Protein AF-A0A2V9NWZ0-F1 (afdb_monomer_lite)

Secondary structure (DSSP, 8-state):
----PPEEEEESSHHHHHHHHTTSEEEEEEETTEEEEEEE-SSEEEEE--SSHHHHHHHHHHHHHHH--SEEEE----EE-STT--TT-----SEEEETTT--EEE-S-SS-EEEE-SS---HHHHHHHHHHH--SEEESSHHHH--

Foldseek 3Di:
DPQLAAEEEEEQDCVQCVVPQVPFDWDWDDDPNDIWTWGDDSHYIYTNQHDAAVSRLVRLVVRCVPRVHPYYHYTDDKDFLDPPDDPPDDAFEQWEAEPVPRDIFGGPTDHYYEYADQDDDDPVSSPVCCVVPVHGIYHHYPVSNRD

Structure (mmCIF, N/CA/C/O backbone):
data_AF-A0A2V9NWZ0-F1
#
_entry.id   AF-A0A2V9NWZ0-F1
#
loop_
_atom_site.group_PDB
_atom_site.id
_atom_site.type_symbol
_atom_site.label_atom_id
_atom_site.label_alt_id
_atom_site.label_comp_id
_atom_site.label_asym_id
_atom_site.label_entity_id
_atom_site.label_seq_id
_atom_site.pdbx_PDB_ins_code
_atom_site.Cartn_x
_atom_site.Cartn_y
_atom_site.Cartn_z
_atom_site.occupancy
_atom_site.B_iso_or_equiv
_atom_site.auth_seq_id
_atom_site.auth_comp_id
_atom_site.auth_asym_id
_atom_site.auth_atom_id
_atom_site.pdbx_PDB_model_num
ATOM 1 N N . MET A 1 1 ? -1.461 -8.591 -31.390 1.00 39.72 1 MET A N 1
ATOM 2 C CA . MET A 1 1 ? -1.646 -9.064 -30.001 1.00 39.72 1 MET A CA 1
ATOM 3 C C . MET A 1 1 ? -1.640 -7.822 -29.126 1.00 39.72 1 MET A C 1
ATOM 5 O O . MET A 1 1 ? -0.703 -7.051 -29.301 1.00 39.72 1 MET A O 1
ATOM 9 N N . PRO A 1 2 ? -2.651 -7.545 -28.284 1.00 46.97 2 PRO A N 1
ATOM 10 C CA . PRO A 1 2 ? -2.505 -6.466 -27.314 1.00 46.97 2 PRO A CA 1
ATOM 11 C C . PRO A 1 2 ? -1.326 -6.826 -26.405 1.00 46.97 2 PRO A C 1
ATOM 13 O O . PRO A 1 2 ? -1.218 -7.980 -25.988 1.00 46.97 2 PRO A O 1
ATOM 16 N N . GLU A 1 3 ? -0.416 -5.882 -26.159 1.00 56.44 3 GLU A N 1
ATOM 17 C CA . GLU A 1 3 ? 0.630 -6.068 -25.153 1.00 56.44 3 GLU A CA 1
ATOM 18 C C . GLU A 1 3 ? -0.047 -6.485 -23.843 1.00 56.44 3 GLU A C 1
ATOM 20 O O . GLU A 1 3 ? -0.960 -5.805 -23.374 1.00 56.44 3 GLU A O 1
ATOM 25 N N . SER A 1 4 ? 0.339 -7.639 -23.292 1.00 60.22 4 SER A N 1
ATOM 26 C CA . SER A 1 4 ? -0.145 -8.088 -21.987 1.00 60.22 4 SER A CA 1
ATOM 27 C C . SER A 1 4 ? 0.309 -7.061 -20.960 1.00 60.22 4 SER A C 1
ATOM 29 O O . SER A 1 4 ? 1.475 -7.066 -20.561 1.00 60.22 4 SER A O 1
ATOM 31 N N . ARG A 1 5 ? -0.577 -6.143 -20.569 1.00 77.38 5 ARG A N 1
ATOM 32 C CA . ARG A 1 5 ? -0.195 -5.092 -19.634 1.00 77.38 5 ARG A CA 1
ATOM 33 C C . ARG A 1 5 ? 0.016 -5.716 -18.249 1.00 77.38 5 ARG A C 1
ATOM 35 O O . ARG A 1 5 ? -0.719 -6.614 -17.834 1.00 77.38 5 ARG A O 1
ATOM 42 N N . LYS A 1 6 ? 1.081 -5.298 -17.564 1.00 90.69 6 LYS A N 1
ATOM 43 C CA . LYS A 1 6 ? 1.455 -5.858 -16.259 1.00 90.69 6 LYS A CA 1
ATOM 44 C C . LYS A 1 6 ? 0.592 -5.268 -15.140 1.00 90.69 6 LYS A C 1
ATOM 46 O O . LYS A 1 6 ? 0.184 -4.111 -15.202 1.00 90.69 6 LYS A O 1
ATOM 51 N N . ILE A 1 7 ? 0.379 -6.049 -14.086 1.00 95.69 7 ILE A N 1
ATOM 52 C CA . ILE A 1 7 ? -0.103 -5.578 -12.785 1.00 95.69 7 ILE A CA 1
ATOM 53 C C . ILE A 1 7 ? 1.123 -5.247 -11.928 1.00 95.69 7 ILE A C 1
ATOM 55 O O . ILE A 1 7 ? 2.047 -6.058 -11.819 1.00 95.69 7 ILE A O 1
ATOM 59 N N . GLY A 1 8 ? 1.138 -4.061 -11.328 1.00 96.88 8 GLY A N 1
ATOM 60 C CA . GLY A 1 8 ? 2.134 -3.675 -10.336 1.00 96.88 8 GLY A CA 1
ATOM 61 C C . GLY A 1 8 ? 1.689 -4.110 -8.944 1.00 96.88 8 GLY A C 1
ATOM 62 O O . GLY A 1 8 ? 0.541 -3.897 -8.573 1.00 96.88 8 GLY A O 1
ATOM 63 N N . MET A 1 9 ? 2.580 -4.697 -8.157 1.00 96.81 9 MET A N 1
ATOM 64 C CA . MET A 1 9 ? 2.350 -5.005 -6.747 1.00 96.81 9 MET A CA 1
ATOM 65 C C . MET A 1 9 ? 3.367 -4.277 -5.875 1.00 96.81 9 MET A C 1
ATOM 67 O O . MET A 1 9 ? 4.568 -4.352 -6.129 1.00 96.81 9 MET A O 1
ATOM 71 N N . VAL A 1 10 ? 2.898 -3.598 -4.834 1.00 96.94 10 VAL A N 1
ATOM 72 C CA . VAL A 1 10 ? 3.743 -2.883 -3.873 1.00 96.94 10 VAL A CA 1
ATOM 73 C C . VAL A 1 10 ? 3.473 -3.452 -2.487 1.00 96.94 10 VAL A C 1
ATOM 75 O O . VAL A 1 10 ? 2.325 -3.500 -2.051 1.00 96.94 10 VAL A O 1
ATOM 78 N N . ALA A 1 11 ? 4.531 -3.885 -1.810 1.00 95.69 11 ALA A N 1
ATOM 79 C CA . ALA A 1 11 ? 4.490 -4.351 -0.427 1.00 95.69 11 ALA A CA 1
ATOM 80 C C . ALA A 1 11 ? 5.581 -3.662 0.396 1.00 95.69 11 ALA A C 1
ATOM 82 O O . ALA A 1 11 ? 6.599 -3.223 -0.155 1.00 95.69 11 ALA A O 1
ATOM 83 N N . ALA A 1 12 ? 5.401 -3.584 1.712 1.00 91.75 12 ALA A N 1
ATOM 84 C CA . ALA A 1 12 ? 6.423 -3.034 2.596 1.00 91.75 12 ALA A CA 1
ATOM 85 C C . ALA A 1 12 ? 7.552 -4.053 2.808 1.00 91.75 12 ALA A C 1
ATOM 87 O O . ALA A 1 12 ? 8.736 -3.709 2.752 1.00 91.75 12 ALA A O 1
ATOM 88 N N . LEU A 1 13 ? 7.197 -5.324 3.007 1.00 90.19 13 LEU A N 1
ATOM 89 C CA . LEU A 1 13 ? 8.113 -6.403 3.354 1.00 90.19 13 LEU A CA 1
ATOM 90 C C . LEU A 1 13 ? 7.950 -7.609 2.426 1.00 90.19 13 LEU A C 1
ATOM 92 O O . LEU A 1 13 ? 6.844 -8.054 2.137 1.00 90.19 13 LEU A O 1
ATOM 96 N N . GLU A 1 14 ? 9.067 -8.253 2.079 1.00 88.31 14 GLU A N 1
ATOM 97 C CA . GLU A 1 14 ? 9.057 -9.470 1.252 1.00 88.31 14 GLU A CA 1
ATOM 98 C C . GLU A 1 14 ? 8.164 -10.567 1.843 1.00 88.31 14 GLU A C 1
ATOM 100 O O . GLU A 1 14 ? 7.441 -11.241 1.115 1.00 88.31 14 GLU A O 1
ATOM 105 N N . ARG A 1 15 ? 8.148 -10.715 3.176 1.00 88.44 15 ARG A N 1
ATOM 106 C CA . ARG A 1 15 ? 7.336 -11.735 3.859 1.00 88.44 15 ARG A CA 1
ATOM 107 C C . ARG A 1 15 ? 5.832 -11.601 3.605 1.00 88.44 15 ARG A C 1
ATOM 109 O O . ARG A 1 15 ? 5.137 -12.599 3.736 1.00 88.44 15 ARG A O 1
ATOM 116 N N . GLU A 1 16 ? 5.350 -10.403 3.279 1.00 88.31 16 GLU A N 1
ATOM 117 C CA . GLU A 1 16 ? 3.925 -10.135 3.040 1.00 88.31 16 GLU A CA 1
ATOM 118 C C . GLU A 1 16 ? 3.456 -10.760 1.728 1.00 88.31 16 GLU A C 1
ATOM 120 O O . GLU A 1 16 ? 2.322 -11.214 1.622 1.00 88.31 16 GLU A O 1
ATOM 125 N N . ILE A 1 17 ? 4.352 -10.838 0.742 1.00 89.94 17 ILE A N 1
ATOM 126 C CA . ILE A 1 17 ? 4.040 -11.327 -0.604 1.00 89.94 17 ILE A CA 1
ATOM 127 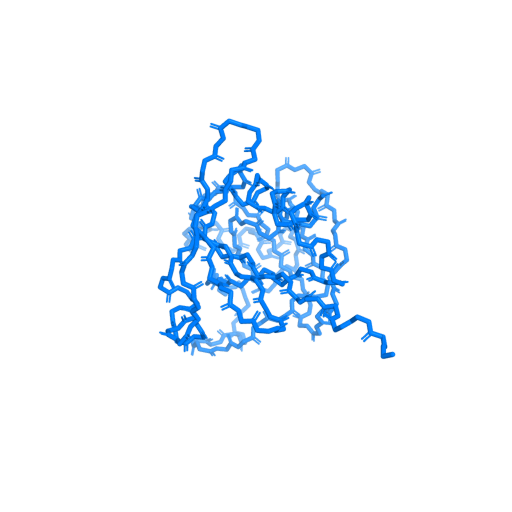C C . ILE A 1 17 ? 4.843 -12.567 -0.998 1.00 89.94 17 ILE A C 1
ATOM 129 O O . ILE A 1 17 ? 4.647 -13.094 -2.091 1.00 89.94 17 ILE A O 1
ATOM 133 N N . ARG A 1 18 ? 5.719 -13.071 -0.119 1.00 91.06 18 ARG A N 1
ATOM 134 C CA . ARG A 1 18 ? 6.630 -14.195 -0.385 1.00 91.06 18 ARG A CA 1
ATOM 135 C C . ARG A 1 18 ? 5.953 -15.406 -1.039 1.00 91.06 18 ARG A C 1
ATOM 137 O O . ARG A 1 18 ? 6.523 -15.907 -2.006 1.00 91.06 18 ARG A O 1
ATOM 144 N N . PRO A 1 19 ? 4.767 -15.874 -0.596 1.00 89.56 19 PRO A N 1
ATOM 145 C CA . PRO A 1 19 ? 4.100 -17.003 -1.247 1.00 89.56 19 PRO A CA 1
ATOM 146 C C . PRO A 1 19 ? 3.748 -16.746 -2.721 1.00 89.56 19 PRO A C 1
ATOM 148 O O . PRO A 1 19 ? 3.728 -17.684 -3.510 1.00 89.56 19 PRO A O 1
ATOM 151 N N . LEU A 1 20 ? 3.503 -15.488 -3.099 1.00 87.31 20 LEU A N 1
ATOM 152 C CA . LEU A 1 20 ? 3.149 -15.088 -4.464 1.00 87.31 20 LEU A CA 1
ATOM 153 C C . LEU A 1 20 ? 4.384 -14.935 -5.357 1.00 87.31 20 LEU A C 1
ATOM 155 O O . LEU A 1 20 ? 4.349 -15.305 -6.525 1.00 87.31 20 LEU A O 1
ATOM 159 N N . ILE A 1 21 ? 5.477 -14.405 -4.806 1.00 92.31 21 ILE A N 1
ATOM 160 C CA . ILE A 1 21 ? 6.691 -14.079 -5.571 1.00 92.31 21 ILE A CA 1
ATOM 161 C C . ILE A 1 21 ? 7.743 -15.195 -5.577 1.00 92.31 21 ILE A C 1
ATOM 163 O O . ILE A 1 21 ? 8.777 -15.045 -6.218 1.00 92.31 21 ILE A O 1
ATOM 167 N N . ALA A 1 22 ? 7.510 -16.316 -4.884 1.00 91.31 22 ALA A N 1
ATOM 168 C CA . ALA A 1 22 ? 8.506 -17.381 -4.715 1.00 91.31 22 ALA A CA 1
ATOM 169 C C . ALA A 1 22 ? 9.033 -17.967 -6.040 1.00 91.31 22 ALA A C 1
ATOM 171 O O . ALA A 1 22 ? 10.179 -18.405 -6.103 1.00 91.31 22 ALA A O 1
ATOM 172 N N . SER A 1 23 ? 8.207 -17.977 -7.090 1.00 92.75 23 SER A N 1
ATOM 173 C CA . SER A 1 23 ? 8.568 -18.461 -8.430 1.00 92.75 23 SER A CA 1
ATOM 174 C C . SER A 1 23 ? 8.984 -17.346 -9.395 1.00 92.75 23 SER A C 1
ATOM 176 O O . SER A 1 23 ? 9.329 -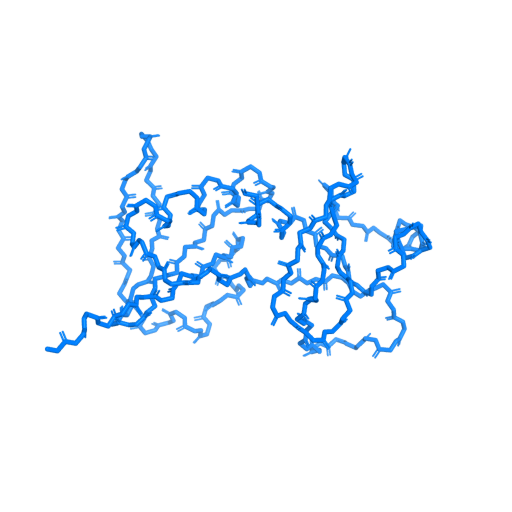17.621 -10.544 1.00 92.75 23 SER A O 1
ATOM 178 N N . TYR A 1 24 ? 8.930 -16.084 -8.963 1.00 95.38 24 TYR A N 1
ATOM 179 C CA . TYR A 1 24 ? 9.156 -14.936 -9.833 1.00 95.38 24 TYR A CA 1
ATOM 180 C C . TYR A 1 24 ? 10.647 -14.676 -10.017 1.00 95.38 24 TYR A C 1
ATOM 182 O O . TYR A 1 24 ? 11.478 -14.929 -9.141 1.00 95.38 24 TYR A O 1
ATOM 190 N N . LYS A 1 25 ? 11.000 -14.109 -11.170 1.00 95.69 25 LYS A N 1
ATOM 191 C CA . LYS A 1 25 ? 12.375 -13.730 -11.468 1.00 95.69 25 LYS A CA 1
ATOM 192 C C . LYS A 1 25 ? 12.758 -12.510 -10.637 1.00 95.69 25 LYS A C 1
ATOM 194 O O . LYS A 1 25 ? 12.212 -11.426 -10.834 1.00 95.69 25 LYS A O 1
ATOM 199 N N . HIS A 1 26 ? 13.738 -12.670 -9.757 1.00 95.81 26 HIS A N 1
ATOM 200 C CA . HIS A 1 26 ? 14.316 -11.555 -9.017 1.00 95.81 26 HIS A CA 1
ATOM 201 C C . HIS A 1 26 ? 15.229 -10.724 -9.931 1.00 95.81 26 HIS A C 1
ATOM 203 O O . HIS A 1 26 ? 16.147 -11.248 -10.569 1.00 95.81 26 HIS A O 1
ATOM 209 N N . VAL A 1 27 ? 14.974 -9.421 -10.007 1.00 95.75 27 VAL A N 1
ATOM 210 C CA . VAL A 1 27 ? 15.715 -8.468 -10.836 1.00 95.75 27 VAL A CA 1
ATOM 211 C C . VAL A 1 27 ? 15.933 -7.160 -10.091 1.00 95.75 27 VAL A C 1
ATOM 213 O O . VAL A 1 27 ? 15.094 -6.713 -9.316 1.00 95.75 27 VAL A O 1
ATOM 216 N N . LYS A 1 28 ? 17.068 -6.516 -10.357 1.00 95.25 28 LYS A N 1
ATOM 217 C CA . LYS A 1 28 ? 17.349 -5.169 -9.861 1.00 95.25 28 LYS A CA 1
ATOM 218 C C . LYS A 1 28 ? 17.040 -4.148 -10.947 1.00 95.25 28 LYS A C 1
ATOM 220 O O . LYS A 1 28 ? 17.388 -4.354 -12.116 1.00 95.25 28 LYS A O 1
ATOM 225 N N . ARG A 1 29 ? 16.389 -3.054 -10.564 1.00 95.38 29 ARG A N 1
ATOM 226 C CA . ARG A 1 29 ? 16.124 -1.902 -11.434 1.00 95.38 29 ARG A CA 1
ATOM 227 C C . ARG A 1 29 ? 16.493 -0.624 -10.711 1.00 95.38 29 ARG A C 1
ATOM 229 O O . ARG A 1 29 ? 16.304 -0.538 -9.499 1.00 95.38 29 ARG A O 1
ATOM 236 N N . SER A 1 30 ? 16.978 0.355 -11.462 1.00 94.94 30 SER A N 1
ATOM 237 C CA . SER A 1 30 ? 17.345 1.655 -10.916 1.00 94.94 30 SER A CA 1
ATOM 238 C C . SER A 1 30 ? 16.370 2.731 -11.367 1.00 94.94 30 SER A C 1
ATOM 240 O O . SER A 1 30 ? 15.969 2.756 -12.529 1.00 94.94 30 SER A O 1
ATOM 242 N N . TYR A 1 31 ? 16.007 3.619 -10.450 1.00 96.19 31 TYR A N 1
ATOM 243 C CA . TYR A 1 31 ? 15.184 4.796 -10.707 1.00 96.19 31 TYR A CA 1
ATOM 244 C C . TYR A 1 31 ? 15.591 5.903 -9.731 1.00 96.19 31 TYR A C 1
ATOM 246 O O . TYR A 1 31 ? 15.725 5.628 -8.540 1.00 96.19 31 TYR A O 1
ATOM 254 N N . GLN A 1 32 ? 15.824 7.122 -10.237 1.00 93.06 32 GLN A N 1
ATOM 255 C CA . GLN A 1 32 ? 16.264 8.289 -9.447 1.00 93.06 32 GLN A CA 1
ATOM 256 C C . GLN A 1 32 ? 17.390 7.952 -8.446 1.00 93.06 32 GLN A C 1
ATOM 258 O O . GLN A 1 32 ? 17.238 8.109 -7.236 1.00 93.06 32 GLN A O 1
ATOM 263 N N . ASP A 1 33 ? 18.494 7.399 -8.958 1.00 92.94 33 ASP A N 1
ATOM 264 C CA . ASP A 1 33 ? 19.698 7.027 -8.192 1.00 92.94 33 ASP A CA 1
ATOM 265 C C . ASP A 1 33 ? 19.498 5.978 -7.081 1.00 92.94 33 ASP A C 1
ATOM 267 O O . ASP A 1 33 ? 20.396 5.717 -6.279 1.00 92.94 33 ASP A O 1
ATOM 271 N N . ARG A 1 34 ? 18.341 5.306 -7.048 1.00 92.69 34 ARG A N 1
ATOM 272 C CA . ARG A 1 34 ? 18.041 4.204 -6.125 1.00 92.69 34 ARG A CA 1
ATOM 273 C C . ARG A 1 34 ? 17.896 2.896 -6.878 1.00 92.69 34 ARG A C 1
ATOM 275 O O . ARG A 1 34 ? 17.355 2.864 -7.977 1.00 92.69 34 ARG A O 1
ATOM 282 N N . THR A 1 35 ? 18.362 1.809 -6.267 1.00 94.00 35 THR A N 1
ATOM 283 C CA . THR A 1 35 ? 18.169 0.448 -6.783 1.00 94.00 35 THR A CA 1
ATOM 284 C C . THR A 1 35 ? 17.074 -0.250 -5.992 1.00 94.00 35 THR A C 1
ATOM 286 O O . THR A 1 35 ? 17.142 -0.317 -4.767 1.00 94.00 35 THR A O 1
ATOM 289 N N . TYR A 1 36 ? 16.103 -0.812 -6.702 1.00 94.38 36 TYR A N 1
ATOM 290 C CA . TYR A 1 36 ? 14.979 -1.556 -6.150 1.00 94.38 36 TYR A CA 1
ATOM 291 C C . TYR A 1 36 ? 15.076 -3.026 -6.550 1.00 94.38 36 TYR A C 1
ATOM 293 O O . TYR A 1 36 ? 15.465 -3.354 -7.678 1.00 94.38 36 TYR A O 1
ATOM 301 N N . SER A 1 37 ? 14.690 -3.901 -5.626 1.00 92.88 37 SER A N 1
ATOM 302 C CA . SER A 1 37 ? 14.509 -5.327 -5.886 1.00 92.88 37 SER A CA 1
ATOM 303 C C . SER A 1 37 ? 13.083 -5.572 -6.361 1.00 92.88 37 SER A C 1
ATOM 305 O O . SER A 1 37 ? 12.127 -5.396 -5.603 1.00 92.88 37 SER A O 1
ATOM 307 N N . PHE A 1 38 ? 12.957 -5.976 -7.619 1.00 95.62 38 PHE A N 1
ATOM 308 C CA . PHE A 1 38 ? 11.698 -6.372 -8.227 1.00 95.62 38 PHE A CA 1
ATOM 309 C C . PHE A 1 38 ? 11.629 -7.889 -8.390 1.00 95.62 38 PHE A C 1
ATOM 311 O O . PHE A 1 38 ? 12.633 -8.557 -8.641 1.00 95.62 38 PHE A O 1
ATOM 318 N N . PHE A 1 39 ? 10.419 -8.421 -8.311 1.00 96.31 39 PHE A N 1
ATOM 319 C CA . PHE A 1 39 ? 10.094 -9.804 -8.621 1.00 96.31 39 PHE A CA 1
ATOM 320 C C . PHE A 1 39 ? 9.124 -9.808 -9.794 1.00 96.31 39 PHE A C 1
ATOM 322 O O . PHE A 1 39 ? 8.027 -9.258 -9.703 1.00 96.31 39 PHE A O 1
ATOM 329 N N . GLU A 1 40 ? 9.540 -10.389 -10.913 1.00 94.88 40 GLU A N 1
ATOM 330 C CA . GLU A 1 40 ? 8.800 -10.323 -12.168 1.00 94.88 40 GLU A CA 1
ATOM 331 C C . GLU A 1 40 ? 8.292 -11.694 -12.628 1.00 94.88 40 GLU A C 1
ATOM 333 O O . GLU A 1 40 ? 9.021 -12.687 -12.620 1.00 94.88 40 GLU A O 1
ATOM 338 N N . SER A 1 41 ? 7.060 -11.705 -13.128 1.00 93.81 41 SER A N 1
ATOM 339 C CA . SER A 1 41 ? 6.508 -12.728 -14.015 1.00 93.81 41 SER A CA 1
ATOM 340 C C . SER A 1 41 ? 6.026 -12.077 -15.319 1.00 93.81 41 SER A C 1
ATOM 342 O O . SER A 1 41 ? 6.178 -10.863 -15.525 1.00 93.81 41 SER A O 1
ATOM 344 N N . ASP A 1 42 ? 5.425 -12.869 -16.207 1.00 90.88 42 ASP A N 1
ATOM 345 C CA . ASP A 1 42 ? 4.873 -12.373 -17.474 1.00 90.88 42 ASP A CA 1
ATOM 346 C C . ASP A 1 42 ? 3.782 -11.313 -17.262 1.00 90.88 42 ASP A C 1
ATOM 348 O O . ASP A 1 42 ? 3.651 -10.389 -18.063 1.00 90.88 42 ASP A O 1
ATOM 352 N N . ARG A 1 43 ? 3.019 -11.412 -16.164 1.00 92.31 43 ARG A N 1
ATOM 353 C CA . ARG A 1 43 ? 1.861 -10.544 -15.887 1.00 92.31 43 ARG A CA 1
ATOM 354 C C . ARG A 1 43 ? 2.022 -9.634 -14.680 1.00 92.31 43 ARG A C 1
ATOM 356 O O . ARG A 1 43 ? 1.253 -8.690 -14.549 1.00 92.31 43 ARG A O 1
ATOM 363 N N . VAL A 1 44 ? 2.977 -9.903 -13.793 1.00 95.19 44 VAL A N 1
ATOM 364 C CA . VAL A 1 44 ? 3.119 -9.170 -12.531 1.00 95.19 44 VAL A CA 1
ATOM 365 C C . VAL A 1 44 ? 4.542 -8.651 -12.381 1.00 95.19 44 VAL A C 1
ATOM 367 O O . VAL A 1 44 ? 5.505 -9.373 -12.632 1.00 95.19 44 VAL A O 1
ATOM 370 N N . ALA A 1 45 ? 4.675 -7.404 -11.944 1.00 96.56 45 ALA A N 1
ATOM 371 C CA . ALA A 1 45 ? 5.901 -6.885 -11.355 1.00 96.56 45 ALA A CA 1
ATOM 372 C C . ALA A 1 45 ? 5.603 -6.542 -9.896 1.00 96.56 45 ALA A C 1
ATOM 374 O O . ALA A 1 45 ? 4.659 -5.808 -9.623 1.00 96.56 45 ALA A O 1
ATOM 375 N N . ALA A 1 46 ? 6.380 -7.076 -8.960 1.00 97.12 46 ALA A N 1
ATOM 376 C CA . ALA A 1 46 ? 6.232 -6.808 -7.536 1.00 97.12 46 ALA A CA 1
ATOM 377 C C . ALA A 1 46 ? 7.482 -6.125 -6.982 1.00 97.12 46 ALA A C 1
ATOM 379 O O . ALA A 1 46 ? 8.594 -6.508 -7.336 1.00 97.12 46 ALA A O 1
ATOM 380 N N . VAL A 1 47 ? 7.309 -5.139 -6.106 1.00 96.62 47 VAL A N 1
ATOM 381 C CA . VAL A 1 47 ? 8.397 -4.432 -5.423 1.00 96.62 47 VAL A CA 1
ATOM 382 C C . VAL A 1 47 ? 8.167 -4.439 -3.920 1.00 96.62 47 VAL A C 1
ATOM 384 O O . VAL A 1 47 ? 7.048 -4.239 -3.449 1.00 96.62 47 VAL A O 1
ATOM 387 N N . CYS A 1 48 ? 9.243 -4.656 -3.1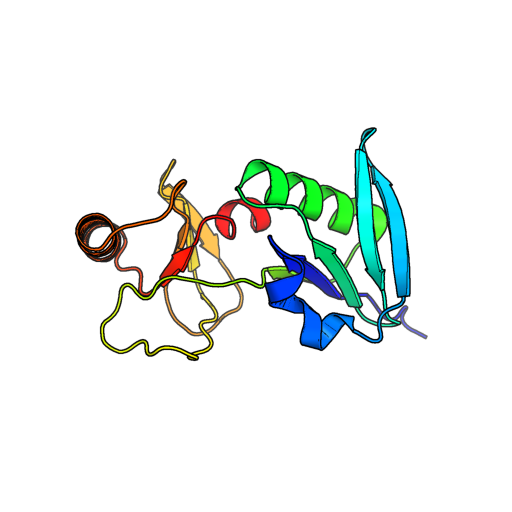67 1.00 93.00 48 CYS A N 1
ATOM 388 C CA . CYS A 1 48 ? 9.256 -4.466 -1.720 1.00 93.00 48 CYS A CA 1
ATOM 389 C C . CYS A 1 48 ? 9.878 -3.098 -1.427 1.00 93.00 48 CYS A C 1
ATOM 391 O O . CYS A 1 48 ? 11.090 -2.931 -1.571 1.00 93.00 48 CYS A O 1
ATOM 393 N N . GLY A 1 49 ? 9.049 -2.111 -1.091 1.00 85.56 49 GLY A N 1
ATOM 394 C CA . GLY A 1 49 ? 9.479 -0.721 -0.931 1.00 85.56 49 GLY A CA 1
ATOM 395 C C . GLY A 1 49 ? 10.208 -0.438 0.380 1.00 85.56 49 GLY A C 1
ATOM 396 O O . GLY A 1 49 ? 11.030 0.475 0.426 1.00 85.56 49 GLY A O 1
ATOM 397 N N . GLY A 1 50 ? 9.952 -1.243 1.413 1.00 88.12 50 GLY A N 1
ATOM 398 C CA . GLY A 1 50 ? 10.326 -0.962 2.797 1.00 88.12 50 GLY A CA 1
ATOM 399 C C . GLY A 1 50 ? 9.154 -0.397 3.603 1.00 88.12 50 GLY A C 1
ATOM 400 O O . GLY A 1 50 ? 8.145 0.022 3.040 1.00 88.12 50 GLY A O 1
ATOM 401 N N . ILE A 1 51 ? 9.301 -0.401 4.930 1.00 87.25 51 ILE A N 1
ATOM 402 C CA . ILE A 1 51 ? 8.292 0.117 5.866 1.00 87.25 51 ILE A CA 1
ATOM 403 C C . ILE A 1 51 ? 8.236 1.644 5.781 1.00 87.25 51 ILE A C 1
ATOM 405 O O . ILE A 1 51 ? 9.272 2.315 5.766 1.00 87.25 51 ILE A O 1
ATOM 409 N N . GLY A 1 52 ? 7.019 2.178 5.808 1.00 88.25 52 GLY A N 1
ATOM 410 C CA . GLY A 1 52 ? 6.727 3.595 5.918 1.00 88.25 52 GLY A CA 1
ATOM 411 C C . GLY A 1 52 ? 6.312 4.259 4.600 1.00 88.25 52 GLY A C 1
ATOM 412 O O . GLY A 1 52 ? 6.684 3.824 3.503 1.00 88.25 52 GLY A O 1
ATOM 413 N N . PRO A 1 53 ? 5.585 5.385 4.697 1.00 91.94 53 PRO A N 1
ATOM 414 C CA . PRO A 1 53 ? 4.915 6.014 3.559 1.00 91.94 53 PRO A CA 1
ATOM 415 C C . PRO A 1 53 ? 5.892 6.499 2.481 1.00 91.94 53 PRO A C 1
ATOM 417 O O . PRO A 1 53 ? 5.652 6.341 1.289 1.00 91.94 53 PRO A O 1
ATOM 420 N N . GLU A 1 54 ? 7.043 7.045 2.871 1.00 93.38 54 GLU A N 1
ATOM 421 C CA . GLU A 1 54 ? 8.032 7.554 1.916 1.00 93.38 54 GLU A CA 1
ATOM 422 C C . GLU A 1 54 ? 8.695 6.422 1.104 1.00 93.38 54 GLU A C 1
ATOM 424 O O . GLU A 1 54 ? 9.029 6.576 -0.073 1.00 93.38 54 GLU A O 1
ATOM 429 N N . ALA A 1 55 ? 8.896 5.264 1.734 1.00 93.81 55 ALA A N 1
ATOM 430 C CA . ALA A 1 55 ? 9.427 4.070 1.093 1.00 93.81 55 ALA A CA 1
ATOM 431 C C . ALA A 1 55 ? 8.411 3.493 0.090 1.00 93.81 55 ALA A C 1
ATOM 433 O O . ALA A 1 55 ? 8.755 3.278 -1.077 1.00 93.81 55 ALA A O 1
ATOM 434 N N . ALA A 1 56 ? 7.150 3.363 0.514 1.00 95.19 56 ALA A N 1
ATOM 435 C CA . ALA A 1 56 ? 6.041 2.910 -0.320 1.00 95.19 56 ALA A CA 1
ATOM 436 C C . ALA A 1 56 ? 5.800 3.824 -1.533 1.00 95.19 56 ALA A C 1
ATOM 438 O O . ALA A 1 56 ? 5.708 3.338 -2.664 1.00 95.19 56 ALA A O 1
ATOM 439 N N . ARG A 1 57 ? 5.790 5.147 -1.327 1.00 95.62 57 ARG A N 1
ATOM 440 C CA . ARG A 1 57 ? 5.621 6.135 -2.400 1.00 95.62 57 ARG A CA 1
ATOM 441 C C . ARG A 1 57 ? 6.702 5.997 -3.469 1.00 95.62 57 ARG A C 1
ATOM 443 O O . ARG A 1 57 ? 6.396 5.800 -4.639 1.00 95.62 57 ARG A O 1
ATOM 450 N N . ARG A 1 58 ? 7.978 6.021 -3.073 1.00 96.06 58 ARG A N 1
ATOM 451 C CA . ARG A 1 58 ? 9.101 5.907 -4.021 1.00 96.06 58 ARG A CA 1
ATOM 452 C C . ARG A 1 58 ? 9.103 4.585 -4.784 1.00 96.06 58 ARG A C 1
ATOM 454 O O . ARG A 1 58 ? 9.445 4.557 -5.962 1.00 96.06 58 ARG A O 1
ATOM 461 N N . ALA A 1 59 ? 8.761 3.484 -4.117 1.00 96.50 59 ALA A N 1
ATOM 462 C CA . ALA A 1 59 ? 8.661 2.182 -4.768 1.00 96.50 59 ALA A CA 1
ATOM 463 C C . ALA A 1 59 ? 7.520 2.153 -5.798 1.00 96.50 59 ALA A C 1
ATOM 465 O O . ALA A 1 59 ? 7.681 1.588 -6.879 1.00 96.50 59 ALA A O 1
ATOM 466 N N . THR A 1 60 ? 6.403 2.814 -5.490 1.00 97.19 60 THR A N 1
ATOM 467 C CA . THR A 1 60 ? 5.260 2.972 -6.398 1.00 97.19 60 THR A CA 1
ATOM 468 C C . THR A 1 60 ? 5.612 3.849 -7.601 1.00 97.19 60 THR A C 1
ATOM 470 O O . THR A 1 60 ? 5.359 3.455 -8.737 1.00 97.19 60 THR A O 1
ATOM 473 N N . GLU A 1 61 ? 6.281 4.984 -7.387 1.00 97.19 61 GLU A N 1
ATOM 474 C CA . GLU A 1 61 ? 6.772 5.854 -8.466 1.00 97.19 61 GLU A CA 1
ATOM 475 C C . GLU A 1 61 ? 7.724 5.091 -9.406 1.00 97.19 61 GLU A C 1
ATOM 477 O O . GLU A 1 61 ? 7.559 5.134 -10.627 1.00 97.19 61 GLU A O 1
ATOM 482 N N . ALA A 1 62 ? 8.665 4.317 -8.851 1.00 97.06 62 ALA A N 1
ATOM 483 C CA . ALA A 1 62 ? 9.560 3.465 -9.634 1.00 97.06 62 ALA A CA 1
ATOM 484 C C . ALA A 1 62 ? 8.795 2.377 -10.413 1.00 97.06 62 ALA A C 1
ATOM 486 O O . ALA A 1 62 ? 9.060 2.166 -11.597 1.00 97.06 62 ALA A O 1
ATOM 487 N N . MET A 1 63 ? 7.824 1.708 -9.778 1.00 97.00 63 MET A N 1
ATOM 488 C CA . MET A 1 63 ? 6.957 0.708 -10.413 1.00 97.00 63 MET A CA 1
ATOM 489 C C . MET A 1 63 ? 6.232 1.288 -11.633 1.00 97.00 63 MET A C 1
ATOM 491 O O . MET A 1 63 ? 6.268 0.699 -12.716 1.00 97.00 63 MET A O 1
ATOM 495 N N . ILE A 1 64 ? 5.601 2.452 -11.468 1.00 96.81 64 ILE A N 1
ATOM 496 C CA . ILE A 1 64 ? 4.841 3.118 -12.528 1.00 96.81 64 ILE A CA 1
ATOM 497 C C . ILE A 1 64 ? 5.771 3.551 -13.664 1.00 96.81 64 ILE A C 1
ATOM 499 O O . ILE A 1 64 ? 5.478 3.276 -14.829 1.00 96.81 64 ILE A O 1
ATOM 503 N N . ALA A 1 65 ? 6.908 4.171 -13.340 1.00 96.56 65 ALA A N 1
ATOM 504 C CA . ALA A 1 65 ? 7.856 4.663 -14.335 1.00 96.56 65 ALA A CA 1
ATOM 505 C C . ALA A 1 65 ? 8.479 3.536 -15.178 1.00 96.56 65 ALA A C 1
ATOM 507 O O . ALA A 1 65 ? 8.619 3.681 -16.394 1.00 96.56 65 ALA A O 1
ATOM 508 N N . ILE A 1 66 ? 8.842 2.415 -14.545 1.00 95.44 66 ILE A N 1
ATOM 509 C CA . ILE A 1 66 ? 9.553 1.307 -15.198 1.00 95.44 66 ILE A CA 1
ATOM 510 C C . ILE A 1 66 ? 8.590 0.390 -15.958 1.00 95.44 66 ILE A C 1
ATOM 512 O O . ILE A 1 66 ? 8.880 0.011 -17.092 1.00 95.44 66 ILE A O 1
ATOM 516 N N . TYR A 1 67 ? 7.464 0.011 -15.345 1.00 95.06 67 TYR A N 1
ATOM 517 C CA . TYR A 1 67 ? 6.599 -1.053 -15.870 1.00 95.06 67 TYR A CA 1
ATOM 518 C C . TYR A 1 67 ? 5.302 -0.559 -16.499 1.00 95.06 67 TYR A C 1
ATOM 520 O O . TYR A 1 67 ? 4.666 -1.341 -17.202 1.00 95.06 67 TYR A O 1
ATOM 528 N N . LYS A 1 68 ? 4.906 0.701 -16.259 1.00 95.56 68 LYS A N 1
ATOM 529 C CA . LYS A 1 68 ? 3.649 1.292 -16.755 1.00 95.56 68 LYS A CA 1
ATOM 530 C C . LYS A 1 68 ? 2.448 0.337 -16.590 1.00 95.56 68 LYS A C 1
ATOM 532 O O . LYS A 1 68 ? 1.798 -0.002 -17.582 1.00 95.56 68 LYS A O 1
ATOM 537 N N . PRO A 1 69 ? 2.194 -0.164 -15.366 1.00 95.81 69 PRO A N 1
ATOM 538 C CA . PRO A 1 69 ? 1.177 -1.178 -15.147 1.00 95.81 69 PRO A CA 1
ATOM 539 C C . PRO A 1 69 ? -0.235 -0.617 -15.360 1.00 95.81 69 PRO A C 1
ATOM 541 O O . PRO A 1 69 ? -0.466 0.584 -15.235 1.00 95.81 69 PRO A O 1
ATOM 544 N N . GLU A 1 70 ? -1.205 -1.494 -15.617 1.00 94.75 70 GLU A N 1
ATOM 545 C CA . GLU A 1 70 ? -2.628 -1.105 -15.685 1.00 94.75 70 GLU A CA 1
ATOM 546 C C . GLU A 1 70 ? -3.223 -0.736 -14.336 1.00 94.75 70 GLU A C 1
ATOM 548 O O . GLU A 1 70 ? -4.207 -0.002 -14.253 1.00 94.75 70 GLU A O 1
ATOM 553 N N . MET A 1 71 ? -2.664 -1.319 -13.284 1.00 93.94 71 MET A N 1
ATOM 554 C CA . MET A 1 71 ? -3.141 -1.199 -11.923 1.00 93.94 71 MET A CA 1
ATOM 555 C C . MET A 1 71 ? -1.978 -1.450 -10.977 1.00 93.94 71 MET A C 1
ATOM 557 O O . MET A 1 71 ? -1.115 -2.289 -11.251 1.00 93.94 71 MET A O 1
ATOM 561 N N . VAL A 1 72 ? -2.002 -0.753 -9.846 1.00 95.94 72 VAL A N 1
ATOM 562 C CA . VAL A 1 72 ? -1.142 -1.038 -8.703 1.00 95.94 72 VAL A CA 1
ATOM 563 C C . VAL A 1 72 ? -1.987 -1.662 -7.598 1.00 95.94 72 VAL A C 1
ATOM 565 O O . VAL A 1 72 ? -3.042 -1.142 -7.243 1.00 95.94 72 VAL A O 1
ATOM 568 N N . VAL A 1 73 ? -1.518 -2.783 -7.063 1.00 95.44 73 VAL A N 1
ATOM 569 C CA . VAL A 1 73 ? -2.073 -3.453 -5.889 1.00 95.44 73 VAL A CA 1
ATOM 570 C C . VAL A 1 73 ? -1.117 -3.218 -4.726 1.00 95.44 73 VAL A C 1
ATOM 572 O O . VAL A 1 73 ? 0.023 -3.683 -4.757 1.00 95.44 73 VAL A O 1
ATOM 575 N N . SER A 1 74 ? -1.580 -2.505 -3.702 1.00 95.38 74 SER A N 1
ATOM 576 C CA . SER A 1 74 ? -0.904 -2.468 -2.405 1.00 95.38 74 SER A CA 1
ATOM 577 C C . SER A 1 74 ? -1.308 -3.709 -1.611 1.00 95.38 74 SER A C 1
ATOM 579 O O . SER A 1 74 ? -2.500 -3.981 -1.466 1.00 95.38 74 SER A O 1
ATOM 581 N N . ALA A 1 75 ? -0.333 -4.489 -1.151 1.00 94.31 75 ALA A N 1
ATOM 582 C CA . ALA A 1 75 ? -0.571 -5.694 -0.367 1.00 94.31 75 ALA A CA 1
ATOM 583 C C . ALA A 1 75 ? 0.322 -5.695 0.875 1.00 94.31 75 ALA A C 1
ATOM 585 O O . ALA A 1 75 ? 1.538 -5.550 0.768 1.00 94.31 75 ALA A O 1
ATOM 586 N N . GLY A 1 76 ? -0.287 -5.899 2.040 1.00 93.50 76 GLY A N 1
ATOM 587 C CA . GLY A 1 76 ? 0.405 -5.902 3.322 1.00 93.50 76 GLY A CA 1
ATOM 588 C C . GLY A 1 76 ? -0.526 -6.276 4.466 1.00 93.50 76 GLY A C 1
ATOM 589 O O . GLY A 1 76 ? -1.704 -6.582 4.257 1.00 93.50 76 GLY A O 1
ATOM 590 N N . PHE A 1 77 ? 0.010 -6.273 5.682 1.00 93.56 77 PHE A N 1
ATOM 591 C CA . PHE A 1 77 ? -0.793 -6.507 6.879 1.00 93.56 77 PHE A CA 1
ATOM 592 C C . PHE A 1 77 ? -1.472 -5.227 7.367 1.00 93.56 77 PHE A C 1
ATOM 594 O O . PHE A 1 77 ? -0.869 -4.159 7.395 1.00 93.56 77 PHE A O 1
ATOM 601 N N . ALA A 1 78 ? -2.708 -5.365 7.844 1.00 95.19 78 ALA A N 1
ATOM 602 C CA . ALA A 1 78 ? -3.461 -4.284 8.463 1.00 95.19 78 ALA A CA 1
ATOM 603 C C . ALA A 1 78 ? -3.941 -4.684 9.862 1.00 95.19 78 ALA A C 1
ATOM 605 O O . ALA A 1 78 ? -4.189 -5.855 10.163 1.00 95.19 78 ALA A O 1
ATOM 606 N N . GLY A 1 79 ? -4.081 -3.694 10.738 1.00 96.25 79 GLY A N 1
ATOM 607 C CA . GLY A 1 79 ? -4.720 -3.863 12.032 1.00 96.25 79 GLY A CA 1
ATOM 608 C C . GLY A 1 79 ? -6.233 -3.716 11.916 1.00 96.25 79 GLY A C 1
ATOM 609 O O . GLY A 1 79 ? -6.709 -2.685 11.454 1.00 96.25 79 GLY A O 1
ATOM 610 N N . GLY A 1 80 ? -6.988 -4.693 12.420 1.00 97.06 80 GLY A N 1
ATOM 611 C CA . GLY A 1 80 ? -8.434 -4.543 12.597 1.00 97.06 80 GLY A CA 1
ATOM 612 C C . GLY A 1 80 ? -8.763 -3.423 13.590 1.00 97.06 80 GLY A C 1
ATOM 613 O O . GLY A 1 80 ? -8.146 -3.338 14.663 1.00 97.06 80 GLY A O 1
ATOM 614 N N . LEU A 1 81 ? -9.699 -2.562 13.195 1.00 97.06 81 LEU A N 1
ATOM 615 C CA . LEU A 1 81 ? -10.344 -1.525 14.005 1.00 97.06 81 LEU A CA 1
ATOM 616 C C . LEU A 1 81 ? -11.813 -1.860 14.303 1.00 97.06 81 LEU A C 1
ATOM 618 O O . LEU A 1 81 ? -12.378 -1.324 15.253 1.00 97.06 81 LEU A O 1
ATOM 622 N N . ASP A 1 82 ? -12.403 -2.752 13.508 1.00 92.69 82 ASP A N 1
ATOM 623 C CA . ASP A 1 82 ? -13.756 -3.270 13.672 1.00 92.69 82 ASP A CA 1
ATOM 624 C C . ASP A 1 82 ? -13.728 -4.665 14.322 1.00 92.69 82 ASP A C 1
ATOM 626 O O . ASP A 1 82 ? -12.858 -5.484 14.022 1.00 92.69 82 ASP A O 1
ATOM 630 N N . TYR A 1 83 ? -14.676 -4.937 15.223 1.00 90.00 83 TYR A N 1
ATOM 631 C CA . TYR A 1 83 ? -14.777 -6.206 15.956 1.00 90.00 83 TYR A CA 1
ATOM 632 C C . TYR A 1 83 ? -15.253 -7.377 15.085 1.00 90.00 83 TYR A C 1
ATOM 634 O O . TYR A 1 83 ? -15.153 -8.527 15.505 1.00 90.00 83 TYR A O 1
ATOM 642 N N . THR A 1 84 ? -15.777 -7.096 13.894 1.00 93.00 84 THR A N 1
ATOM 643 C CA . THR A 1 84 ? -16.173 -8.100 12.901 1.00 93.00 84 THR A CA 1
ATOM 644 C C . THR A 1 84 ? -14.997 -8.612 12.071 1.00 93.00 84 THR A C 1
ATOM 646 O O . THR A 1 84 ? -15.144 -9.635 11.403 1.00 93.00 84 THR A O 1
ATOM 649 N N . LEU A 1 85 ? -13.833 -7.947 12.128 1.00 95.56 85 LEU A N 1
ATOM 650 C CA . LEU A 1 85 ? -12.613 -8.398 11.461 1.00 95.56 85 LEU A CA 1
ATOM 651 C C . LEU A 1 85 ? -11.820 -9.358 12.347 1.00 95.56 85 LEU A C 1
ATOM 653 O O . LEU A 1 85 ? -11.415 -9.027 13.464 1.00 95.56 85 LEU A O 1
ATOM 657 N N . HIS A 1 86 ? -11.523 -10.529 11.798 1.00 95.69 86 HIS A N 1
ATOM 658 C CA . HIS A 1 86 ? -10.772 -11.589 12.449 1.00 95.69 86 HIS A CA 1
ATOM 659 C C . HIS A 1 86 ? -9.372 -11.732 11.846 1.00 95.69 86 HIS A C 1
ATOM 661 O O . HIS A 1 86 ? -9.072 -11.293 10.734 1.00 95.69 86 HIS A O 1
ATOM 667 N N . ILE A 1 87 ? -8.474 -12.372 12.600 1.00 95.06 87 ILE A N 1
ATOM 668 C CA . ILE A 1 87 ? -7.133 -12.693 12.107 1.00 95.06 87 ILE A CA 1
ATOM 669 C C . ILE A 1 87 ? -7.262 -13.603 10.881 1.00 95.06 87 ILE A C 1
ATOM 671 O O . ILE A 1 87 ? -7.843 -14.681 10.971 1.00 95.06 87 ILE A O 1
ATOM 675 N N . GLY A 1 88 ? -6.661 -13.182 9.768 1.00 93.25 88 GLY A N 1
ATOM 676 C CA . GLY A 1 88 ? -6.680 -13.917 8.502 1.00 93.25 88 GLY A CA 1
ATOM 677 C C . GLY A 1 88 ? -7.716 -13.415 7.496 1.00 93.25 88 GLY A C 1
ATOM 678 O O . GLY A 1 88 ? -7.655 -13.829 6.339 1.00 93.25 88 GLY A O 1
ATOM 679 N N . ASP A 1 89 ? -8.608 -12.502 7.891 1.00 95.75 89 ASP A N 1
ATOM 680 C CA . ASP A 1 89 ? -9.543 -11.881 6.955 1.00 95.75 89 ASP A CA 1
ATOM 681 C C . ASP A 1 89 ? -8.800 -11.038 5.910 1.00 95.75 89 ASP A C 1
ATOM 683 O O . ASP A 1 89 ? -7.845 -10.315 6.212 1.00 95.75 89 ASP A O 1
ATOM 687 N N . VAL A 1 90 ? -9.261 -11.114 4.659 1.00 94.94 90 VAL A N 1
ATOM 688 C CA . VAL A 1 90 ? -8.756 -10.277 3.566 1.00 94.94 90 VAL A CA 1
ATOM 689 C C . VAL A 1 90 ? -9.634 -9.042 3.442 1.00 94.94 90 VAL A C 1
ATOM 691 O O . VAL A 1 90 ? -10.803 -9.131 3.068 1.00 94.94 90 VAL A O 1
ATOM 694 N N . PHE A 1 91 ? -9.045 -7.884 3.721 1.00 96.38 91 PHE A N 1
ATOM 695 C CA . PHE A 1 91 ? -9.716 -6.595 3.655 1.00 96.38 91 PHE A CA 1
ATOM 696 C C . PHE A 1 91 ? -9.288 -5.828 2.401 1.00 96.38 91 PHE A C 1
ATOM 698 O O . PHE A 1 91 ? -8.108 -5.527 2.224 1.00 96.38 91 PHE A O 1
ATOM 705 N N . CYS A 1 92 ? -10.239 -5.495 1.526 1.00 96.88 92 CYS A N 1
ATOM 706 C CA . CYS A 1 92 ? -9.980 -4.704 0.323 1.00 96.88 92 CYS A CA 1
ATOM 707 C C . CYS A 1 92 ? -10.725 -3.364 0.430 1.00 96.88 92 CYS A C 1
ATOM 709 O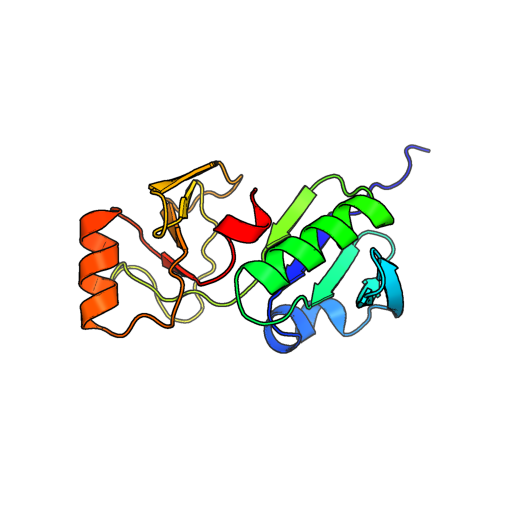 O . CYS A 1 92 ? -11.928 -3.346 0.155 1.00 96.88 92 CYS A O 1
ATOM 711 N N . PRO A 1 93 ? -10.06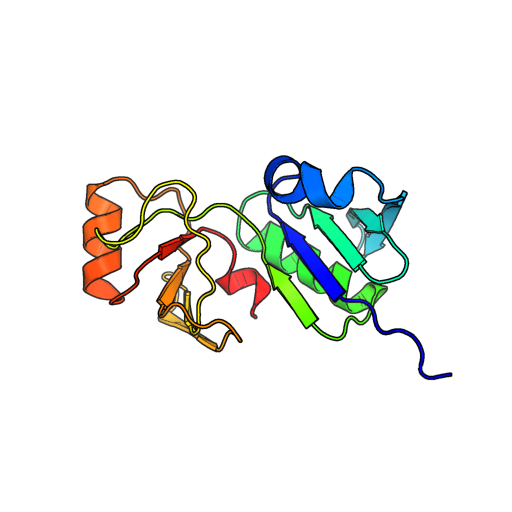7 -2.257 0.818 1.00 97.12 93 PRO A N 1
ATOM 712 C CA . PRO A 1 93 ? -10.750 -0.985 1.047 1.00 97.12 93 PRO A CA 1
ATOM 713 C C . PRO A 1 93 ? -11.373 -0.415 -0.230 1.00 97.12 93 PRO A C 1
ATOM 715 O O . PRO A 1 93 ? -10.784 -0.484 -1.307 1.00 97.12 93 PRO A O 1
ATOM 718 N N . GLU A 1 94 ? -12.550 0.185 -0.089 1.00 97.19 94 GLU A N 1
ATOM 719 C CA . GLU A 1 94 ? -13.161 1.096 -1.069 1.00 97.19 94 GLU A CA 1
ATOM 720 C C . GLU A 1 94 ? -12.588 2.508 -0.936 1.00 97.19 94 GLU A C 1
ATOM 722 O O . GLU A 1 94 ? -12.476 3.240 -1.914 1.00 97.19 94 GLU A O 1
ATOM 727 N N . LEU A 1 95 ? -12.191 2.890 0.278 1.00 97.69 95 LEU A N 1
ATOM 728 C CA . LEU A 1 95 ? -11.621 4.198 0.560 1.00 97.69 95 LEU A CA 1
ATOM 729 C C . LEU A 1 95 ? -10.399 4.060 1.457 1.00 97.69 95 LEU A C 1
ATOM 731 O O . LEU A 1 95 ? -10.444 3.372 2.478 1.00 97.69 95 LEU A O 1
ATOM 735 N N . VAL A 1 96 ? -9.334 4.764 1.099 1.00 98.06 96 VAL A N 1
ATOM 736 C CA . VAL A 1 96 ? -8.151 4.943 1.936 1.00 98.06 96 VAL A CA 1
ATOM 737 C C . VAL A 1 96 ? -8.107 6.390 2.409 1.00 98.06 96 VAL A C 1
ATOM 739 O O . VAL A 1 96 ? -8.231 7.312 1.603 1.00 98.06 96 VAL A O 1
ATOM 742 N N . ILE A 1 97 ? -7.951 6.592 3.714 1.00 98.12 97 ILE A N 1
ATOM 743 C CA . ILE A 1 97 ? -7.877 7.912 4.344 1.00 98.12 97 ILE A CA 1
ATOM 744 C C . ILE A 1 97 ? -6.495 8.084 4.956 1.00 98.12 97 ILE A C 1
ATOM 746 O O . ILE A 1 97 ? -6.071 7.249 5.751 1.00 98.12 97 ILE A O 1
ATOM 750 N N . ASP A 1 98 ? -5.805 9.172 4.643 1.00 97.56 98 ASP A N 1
ATOM 751 C CA . ASP A 1 98 ? -4.553 9.496 5.318 1.00 97.56 98 ASP A CA 1
ATOM 752 C C . ASP A 1 98 ? -4.822 10.276 6.611 1.00 97.56 98 ASP A C 1
ATOM 754 O O . ASP A 1 98 ? -5.381 11.372 6.589 1.00 97.56 98 ASP A O 1
ATOM 758 N N . ALA A 1 99 ? -4.415 9.732 7.758 1.00 96.88 99 ALA A N 1
ATOM 759 C CA . ALA A 1 99 ? -4.628 10.381 9.049 1.00 96.88 99 ALA A CA 1
ATOM 760 C C . ALA A 1 99 ? -3.772 11.642 9.267 1.00 96.88 99 ALA A C 1
ATOM 762 O O . ALA A 1 99 ? -4.006 12.358 10.242 1.00 96.88 99 ALA A O 1
ATOM 763 N N . SER A 1 100 ? -2.758 11.893 8.432 1.00 94.94 100 SER A N 1
ATOM 764 C CA . SER A 1 100 ? -1.858 13.043 8.581 1.00 94.94 100 SER A CA 1
ATOM 765 C C . SER A 1 100 ? -2.446 14.340 8.027 1.00 94.94 100 SER A C 1
ATOM 767 O O . SER A 1 100 ? -2.186 15.405 8.584 1.00 94.94 100 SER A O 1
ATOM 769 N N . ASP A 1 101 ? -3.250 14.256 6.965 1.00 95.06 101 ASP A N 1
ATOM 770 C CA . ASP A 1 101 ? -3.829 15.417 6.279 1.00 95.06 101 ASP A CA 1
ATOM 771 C C . ASP A 1 101 ? -5.334 15.279 5.975 1.00 95.06 101 ASP A C 1
ATOM 773 O O . ASP A 1 101 ? -5.961 16.233 5.516 1.00 95.06 101 ASP A O 1
ATOM 777 N N . GLY A 1 102 ? -5.938 14.119 6.253 1.00 95.62 102 GLY A N 1
ATOM 778 C CA . GLY A 1 102 ? -7.350 13.835 5.997 1.00 95.62 102 GLY A CA 1
ATOM 779 C C . GLY A 1 102 ? -7.689 13.579 4.527 1.00 95.62 102 GLY A C 1
ATOM 780 O O . GLY A 1 102 ? -8.875 13.479 4.194 1.00 95.62 102 GLY A O 1
ATOM 781 N N . SER A 1 103 ? -6.688 13.482 3.645 1.00 96.81 103 SER A N 1
ATOM 782 C CA . SER A 1 103 ? -6.892 13.178 2.228 1.00 96.81 103 SER A CA 1
ATOM 783 C C . SER A 1 103 ? -7.516 11.797 2.035 1.00 96.81 103 SER A C 1
ATOM 785 O O . SER A 1 103 ? -7.362 10.889 2.855 1.00 96.81 103 SER A O 1
ATOM 787 N N . ARG A 1 104 ? -8.281 11.659 0.949 1.00 97.19 104 ARG A N 1
ATOM 788 C CA . ARG A 1 104 ? -9.096 10.481 0.655 1.00 97.19 104 ARG A CA 1
ATOM 789 C C . ARG A 1 104 ? -8.794 9.986 -0.748 1.00 97.19 104 ARG A C 1
ATOM 791 O O . ARG A 1 104 ? -8.821 10.773 -1.692 1.00 97.19 104 ARG A O 1
ATOM 798 N N . ILE A 1 105 ? -8.536 8.692 -0.867 1.00 96.50 105 ILE A N 1
ATOM 799 C CA . ILE A 1 105 ? -8.233 8.019 -2.127 1.00 96.50 105 ILE A CA 1
ATOM 800 C C . ILE A 1 105 ? -9.260 6.911 -2.323 1.00 96.50 105 ILE A C 1
ATOM 802 O O . ILE A 1 105 ? -9.375 6.009 -1.490 1.00 96.50 105 ILE A O 1
ATOM 806 N N . GLU A 1 106 ? -10.004 6.980 -3.424 1.00 96.19 106 GLU A N 1
ATOM 807 C CA . GLU A 1 106 ? -10.900 5.900 -3.827 1.00 96.19 106 GLU A CA 1
ATOM 808 C C . GLU A 1 106 ? -10.078 4.704 -4.308 1.00 96.19 106 GLU A C 1
ATOM 810 O O . GLU A 1 106 ? -9.280 4.787 -5.245 1.00 96.19 106 GLU A O 1
ATOM 815 N N . ALA A 1 107 ? -10.290 3.572 -3.653 1.00 93.75 107 ALA A N 1
ATOM 816 C CA . ALA A 1 107 ? -9.739 2.287 -4.027 1.00 93.75 107 ALA A CA 1
ATOM 817 C C . ALA A 1 107 ? -10.839 1.420 -4.653 1.00 93.75 107 ALA A C 1
ATOM 819 O O . ALA A 1 107 ? -12.033 1.630 -4.466 1.00 93.75 107 ALA A O 1
ATOM 820 N N . ARG A 1 108 ? -10.444 0.407 -5.427 1.00 91.25 108 ARG A N 1
ATOM 821 C CA . ARG A 1 108 ? -11.385 -0.478 -6.142 1.00 91.25 108 ARG A CA 1
ATOM 822 C C . ARG A 1 108 ? -11.786 -1.715 -5.332 1.00 91.25 108 ARG A C 1
ATOM 824 O O . ARG A 1 108 ? -12.055 -2.768 -5.909 1.00 91.25 108 ARG A O 1
ATOM 831 N N . GLY A 1 109 ? -11.728 -1.621 -4.006 1.00 92.00 109 GLY A N 1
ATOM 832 C CA . GLY A 1 109 ? -12.114 -2.701 -3.106 1.00 92.00 109 GLY A CA 1
ATOM 833 C C . GLY A 1 109 ? -13.621 -2.778 -2.873 1.00 92.00 109 GLY A C 1
ATOM 834 O O . GLY A 1 109 ? -14.418 -2.288 -3.667 1.00 92.00 109 GLY A O 1
ATOM 835 N N . ARG A 1 110 ? -14.002 -3.468 -1.797 1.00 92.25 110 ARG A N 1
ATOM 836 C CA . ARG A 1 110 ? -15.398 -3.796 -1.447 1.00 92.25 110 ARG A CA 1
ATOM 837 C C . ARG A 1 110 ? -15.646 -3.929 0.061 1.00 92.25 110 ARG A C 1
ATOM 839 O O . ARG A 1 110 ? -16.598 -4.592 0.466 1.00 92.25 110 ARG A O 1
ATOM 846 N N . SER A 1 111 ? -14.709 -3.466 0.887 1.00 87.06 111 SER A N 1
ATOM 847 C CA . SER A 1 111 ? -14.685 -3.744 2.328 1.00 87.06 111 SER A CA 1
ATOM 848 C C . SER A 1 111 ? -14.808 -2.485 3.190 1.00 87.06 111 SER A C 1
ATOM 850 O O . SER A 1 111 ? -14.479 -2.535 4.365 1.00 87.06 111 SER A O 1
ATOM 852 N N . GLY A 1 112 ? -15.300 -1.360 2.669 1.00 95.06 112 GLY A N 1
ATOM 853 C CA . GLY A 1 112 ? -15.385 -0.118 3.446 1.00 95.06 112 GLY A CA 1
ATOM 854 C C . GLY A 1 112 ? -14.063 0.656 3.512 1.00 95.06 112 GLY A C 1
ATOM 855 O O . GLY A 1 112 ? -13.354 0.772 2.512 1.00 95.06 112 GLY A O 1
ATOM 856 N N . GLN A 1 113 ? -13.742 1.242 4.667 1.00 97.31 113 GLN A N 1
ATOM 857 C CA . GLN A 1 113 ? -12.708 2.273 4.802 1.00 97.31 113 GLN A CA 1
ATOM 858 C C . GLN A 1 113 ? -11.469 1.769 5.554 1.00 97.31 113 GLN A C 1
ATOM 860 O O . GLN A 1 113 ? -11.562 1.159 6.624 1.00 97.31 113 GLN A O 1
ATOM 865 N N . LEU A 1 114 ? -10.297 2.100 5.020 1.00 98.00 114 LEU A N 1
ATOM 866 C CA . LEU A 1 114 ? -9.000 1.923 5.664 1.00 98.00 114 LEU A CA 1
ATOM 867 C C . LEU A 1 114 ? -8.395 3.290 5.980 1.00 98.00 114 LEU A C 1
ATOM 869 O O . LEU A 1 114 ? -8.473 4.212 5.172 1.00 98.00 114 LEU A O 1
ATOM 873 N N . VAL A 1 115 ? -7.770 3.420 7.148 1.00 98.25 115 VAL A N 1
ATOM 874 C CA . VAL A 1 115 ? -6.997 4.610 7.514 1.00 98.25 115 VAL A CA 1
ATOM 875 C C . VAL A 1 115 ? -5.504 4.293 7.542 1.00 98.25 115 VAL A C 1
ATOM 877 O O . VAL A 1 115 ? -5.077 3.348 8.195 1.00 98.25 115 VAL A O 1
ATOM 880 N N . THR A 1 116 ? -4.694 5.099 6.868 1.00 97.62 116 THR A N 1
ATOM 881 C CA . THR A 1 116 ? -3.236 5.046 6.975 1.00 97.62 116 THR A CA 1
ATOM 882 C C . THR A 1 116 ? -2.787 5.941 8.124 1.00 97.62 116 THR A C 1
ATOM 884 O O . THR A 1 116 ? -3.118 7.127 8.173 1.00 97.62 116 THR A O 1
ATOM 887 N N . PHE A 1 117 ? -2.035 5.379 9.070 1.00 96.50 117 PHE A N 1
ATOM 888 C CA . PHE A 1 117 ? -1.527 6.075 10.250 1.00 96.50 117 PHE A CA 1
ATOM 889 C C . PHE A 1 117 ? -0.003 5.938 10.331 1.00 96.50 117 PHE A C 1
ATOM 891 O O . PHE A 1 117 ? 0.540 4.852 10.186 1.00 96.50 117 PHE A O 1
ATOM 898 N N . GLY A 1 118 ? 0.713 7.036 10.595 1.00 91.44 118 GLY A N 1
ATOM 899 C CA . GLY A 1 118 ? 2.179 7.092 10.459 1.00 91.44 118 GLY A CA 1
ATOM 900 C C . GLY A 1 118 ? 3.002 6.262 11.459 1.00 91.44 118 GLY A C 1
ATOM 901 O O . GLY A 1 118 ? 4.227 6.346 11.454 1.00 91.44 118 GLY A O 1
ATOM 902 N N . SER A 1 119 ? 2.370 5.493 12.345 1.00 92.25 119 SER A N 1
ATOM 903 C CA . SER A 1 119 ? 3.050 4.603 13.292 1.00 92.25 119 SER A CA 1
ATOM 904 C C . SER A 1 119 ? 2.160 3.420 13.674 1.00 92.25 119 SER A C 1
ATOM 906 O O . SER A 1 119 ? 0.963 3.414 13.397 1.00 92.25 119 SER A O 1
ATOM 908 N N . ILE A 1 120 ? 2.724 2.415 14.344 1.00 91.94 120 ILE A N 1
ATOM 909 C CA . ILE A 1 120 ? 1.955 1.255 14.807 1.00 91.94 120 ILE A CA 1
ATOM 910 C C . ILE A 1 120 ? 0.907 1.703 15.838 1.00 91.94 120 ILE A C 1
ATOM 912 O O . ILE A 1 120 ? 1.238 2.201 16.915 1.00 91.94 120 ILE A O 1
ATOM 916 N N . ALA A 1 121 ? -0.373 1.482 15.532 1.00 93.38 121 ALA A N 1
ATOM 917 C CA . ALA A 1 121 ? -1.473 1.817 16.430 1.00 93.38 121 ALA A CA 1
ATOM 918 C C . ALA A 1 121 ? -1.670 0.742 17.519 1.00 93.38 121 ALA A C 1
ATOM 920 O O . ALA A 1 121 ? -2.132 -0.369 17.246 1.00 93.38 121 ALA A O 1
ATOM 921 N N . GLY A 1 122 ? -1.375 1.094 18.775 1.00 94.69 122 GLY A N 1
ATOM 922 C CA . GLY A 1 122 ? -1.782 0.310 19.950 1.00 94.69 122 GLY A CA 1
ATOM 923 C C . GLY A 1 122 ? -3.295 0.379 20.212 1.00 94.69 122 GLY A C 1
ATOM 924 O O . GLY A 1 122 ? -4.006 1.166 19.589 1.00 94.69 122 GLY A O 1
ATOM 925 N N . SER A 1 123 ? -3.806 -0.404 21.167 1.00 93.88 123 SER A N 1
ATOM 926 C CA . SER A 1 123 ? -5.255 -0.584 21.389 1.00 93.88 123 SER A CA 1
ATOM 927 C C . SER A 1 123 ? -6.034 0.722 21.593 1.00 93.88 123 SER A C 1
ATOM 929 O O . SER A 1 123 ? -7.082 0.919 20.983 1.00 93.88 123 SER A O 1
ATOM 931 N N . GLN A 1 124 ? -5.508 1.654 22.396 1.00 95.31 124 GLN A N 1
ATOM 932 C CA . GLN A 1 124 ? -6.162 2.950 22.612 1.00 95.31 124 GLN A CA 1
ATOM 933 C C . GLN A 1 124 ? -6.178 3.805 21.336 1.00 95.31 124 GLN A C 1
ATOM 935 O O . GLN A 1 124 ? -7.163 4.484 21.051 1.00 95.31 124 GLN A O 1
ATOM 940 N N . GLN A 1 125 ? -5.093 3.768 20.559 1.00 96.75 125 GLN A N 1
ATOM 941 C CA . GLN A 1 125 ? -4.995 4.519 19.312 1.00 96.75 125 GLN A CA 1
ATOM 942 C C . GLN A 1 125 ? -5.939 3.947 18.253 1.00 96.75 125 GLN A C 1
ATOM 944 O O . GLN A 1 125 ? -6.608 4.713 17.567 1.00 96.75 125 GLN A O 1
ATOM 949 N N . LYS A 1 126 ? -6.070 2.619 18.178 1.00 96.25 126 LYS A N 1
ATOM 950 C CA . LYS A 1 126 ? -7.044 1.953 17.307 1.00 96.25 126 LYS A CA 1
ATOM 951 C C . LYS A 1 126 ? -8.472 2.418 17.586 1.00 96.25 126 LYS A C 1
ATOM 953 O O . LYS A 1 126 ? -9.161 2.815 16.656 1.00 96.25 126 LYS A O 1
ATOM 958 N N . ALA A 1 127 ? -8.881 2.473 18.855 1.00 95.94 127 ALA A N 1
ATOM 959 C CA . ALA A 1 127 ? -10.209 2.969 19.222 1.00 95.94 127 ALA A CA 1
ATOM 960 C C . ALA A 1 127 ? -10.438 4.428 18.776 1.00 95.94 127 ALA A C 1
ATOM 962 O O . ALA A 1 127 ? -11.511 4.773 18.286 1.00 95.94 127 ALA A O 1
ATOM 963 N N . LYS A 1 128 ? -9.419 5.291 18.898 1.00 96.75 128 LYS A N 1
ATOM 964 C CA . LYS A 1 128 ? -9.495 6.679 18.413 1.00 96.75 128 LYS A CA 1
ATOM 965 C C . LYS A 1 128 ? -9.624 6.750 16.892 1.00 96.75 128 LYS A C 1
ATOM 967 O O . LYS A 1 128 ? -10.453 7.506 16.401 1.00 96.75 128 LYS A O 1
ATOM 972 N N . LEU A 1 129 ? -8.826 5.969 16.164 1.00 97.44 129 LEU A N 1
ATOM 973 C CA . LEU A 1 129 ? -8.848 5.925 14.701 1.00 97.44 129 LEU A CA 1
ATOM 974 C C . LEU A 1 129 ? -10.188 5.401 14.170 1.00 97.44 129 LEU A C 1
ATOM 976 O O . LEU A 1 129 ? -10.753 6.010 13.265 1.00 97.44 129 LEU A O 1
ATOM 980 N N . ALA A 1 130 ? -10.723 4.341 14.781 1.00 96.75 130 ALA A N 1
ATOM 981 C CA . ALA A 1 130 ? -12.035 3.792 14.449 1.00 96.75 130 ALA A CA 1
ATOM 982 C C . ALA A 1 130 ? -13.124 4.870 14.563 1.00 96.75 130 ALA A C 1
ATOM 984 O O . ALA A 1 130 ? -13.865 5.114 13.615 1.00 96.75 130 ALA A O 1
ATOM 985 N N . ASN A 1 131 ? -13.159 5.588 15.690 1.00 96.00 131 ASN A N 1
ATOM 986 C CA . ASN A 1 131 ? -14.160 6.626 15.933 1.00 96.00 131 ASN A CA 1
ATOM 987 C C . ASN A 1 131 ? -13.985 7.854 15.027 1.00 96.00 131 ASN A C 1
ATOM 989 O O . ASN A 1 131 ? -14.968 8.368 14.498 1.00 96.00 131 ASN A O 1
ATOM 993 N N . ALA A 1 132 ? -12.751 8.331 14.842 1.00 96.75 132 ALA A N 1
ATOM 994 C CA . ALA A 1 132 ? -12.481 9.550 14.082 1.00 96.75 132 ALA A CA 1
ATOM 995 C C . ALA A 1 132 ? -12.746 9.384 12.579 1.00 96.75 132 ALA A C 1
ATOM 997 O O . ALA A 1 132 ? -13.246 10.306 11.939 1.00 96.75 132 ALA A O 1
ATOM 998 N N . TYR A 1 133 ? -12.425 8.213 12.025 1.00 96.56 133 TYR A N 1
ATOM 999 C CA . TYR A 1 133 ? -12.458 7.979 10.581 1.00 96.56 133 TYR A CA 1
ATOM 1000 C C . TYR A 1 133 ? -13.565 7.027 10.133 1.00 96.56 133 TYR A C 1
ATOM 1002 O O . TYR A 1 133 ? -13.761 6.861 8.932 1.00 96.56 133 TYR A O 1
ATOM 1010 N N . GLN A 1 134 ? -14.294 6.409 11.072 1.00 95.94 134 GLN A N 1
ATOM 1011 C CA . GLN A 1 134 ? -15.265 5.347 10.779 1.00 95.94 134 GLN A CA 1
ATOM 1012 C C . GLN A 1 134 ? -14.627 4.221 9.939 1.00 95.94 134 GLN A C 1
ATOM 1014 O O . GLN A 1 134 ? -15.253 3.653 9.040 1.00 95.94 134 GLN A O 1
ATOM 1019 N N . ALA A 1 135 ? -13.344 3.955 10.2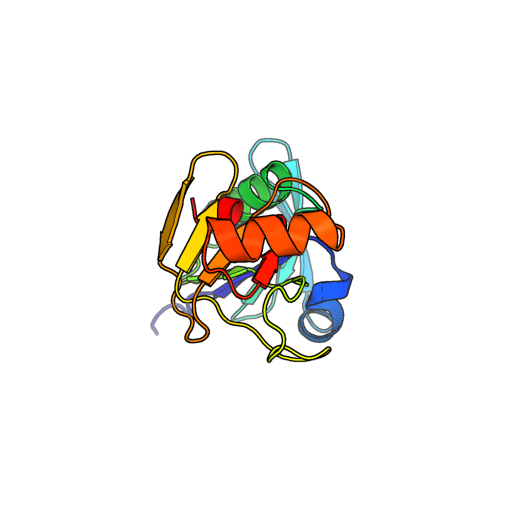07 1.00 97.06 135 ALA A N 1
ATOM 1020 C CA . ALA A 1 135 ? -12.513 3.008 9.476 1.00 97.06 135 ALA A CA 1
ATOM 1021 C C . ALA A 1 135 ? -12.545 1.627 10.131 1.00 97.06 135 ALA A C 1
ATOM 1023 O O . ALA A 1 135 ? -12.539 1.512 11.358 1.00 97.06 135 ALA A O 1
ATOM 1024 N N . GLN A 1 136 ? -12.529 0.585 9.302 1.00 97.81 136 GLN A N 1
ATOM 1025 C CA . GLN A 1 136 ? -12.544 -0.810 9.742 1.00 97.81 136 GLN A CA 1
ATOM 1026 C C . GLN A 1 136 ? -11.125 -1.372 9.876 1.00 97.81 136 GLN A C 1
ATOM 1028 O O . GLN A 1 136 ? -10.896 -2.266 10.687 1.00 97.81 136 GLN A O 1
ATOM 1033 N N . ALA A 1 137 ? -10.155 -0.823 9.143 1.00 97.88 137 ALA A N 1
ATOM 1034 C CA . ALA A 1 137 ? -8.764 -1.263 9.174 1.00 97.88 137 ALA A CA 1
ATOM 1035 C C . ALA A 1 137 ? -7.787 -0.081 9.247 1.00 97.88 137 ALA A C 1
ATOM 1037 O O . ALA A 1 137 ? -8.098 1.023 8.797 1.00 97.88 137 ALA A O 1
ATOM 1038 N N . VAL A 1 138 ? -6.597 -0.326 9.802 1.00 97.69 138 VAL A N 1
ATOM 1039 C CA . VAL A 1 138 ? -5.474 0.621 9.828 1.00 97.69 138 VAL A CA 1
ATOM 1040 C C . VAL A 1 138 ? -4.204 -0.001 9.261 1.00 97.69 138 VAL A C 1
ATOM 1042 O O . VAL A 1 138 ? -3.876 -1.140 9.595 1.00 97.69 138 VAL A O 1
ATOM 1045 N N . ASP A 1 139 ? -3.464 0.761 8.465 1.00 96.31 139 ASP A N 1
ATOM 1046 C CA . ASP A 1 139 ? -2.125 0.409 7.985 1.00 96.31 139 ASP A CA 1
ATOM 1047 C C . ASP A 1 139 ? -1.148 1.597 8.103 1.00 96.31 139 ASP A C 1
ATOM 1049 O O . ASP A 1 139 ? -1.463 2.592 8.766 1.00 96.31 139 ASP A O 1
ATOM 1053 N N . MET A 1 140 ? 0.040 1.489 7.494 1.00 95.81 140 MET A N 1
ATOM 1054 C CA . MET A 1 140 ? 1.055 2.547 7.498 1.00 95.81 140 MET A CA 1
ATOM 1055 C C . MET A 1 140 ? 1.449 3.061 6.097 1.00 95.81 140 MET A C 1
ATOM 1057 O O . MET A 1 140 ? 2.215 4.025 6.011 1.00 95.81 140 MET A O 1
ATOM 1061 N N . GLU A 1 141 ? 0.941 2.485 4.998 1.00 95.81 141 GLU A N 1
ATOM 1062 C CA . GLU A 1 141 ? 1.482 2.740 3.654 1.00 95.81 141 GLU A CA 1
ATOM 1063 C C . GLU A 1 141 ? 0.443 3.006 2.555 1.00 95.81 141 GLU A C 1
ATOM 1065 O O . GLU A 1 141 ? 0.784 3.684 1.582 1.00 95.81 141 GLU A O 1
ATOM 1070 N N . ALA A 1 142 ? -0.794 2.512 2.660 1.00 96.38 142 ALA A N 1
ATOM 1071 C CA . ALA A 1 142 ? -1.760 2.507 1.559 1.00 96.38 142 ALA A CA 1
ATOM 1072 C C . ALA A 1 142 ? -2.015 3.902 0.977 1.00 96.38 142 ALA A C 1
ATOM 1074 O O . ALA A 1 142 ? -2.017 4.065 -0.246 1.00 96.38 142 ALA A O 1
ATOM 1075 N N . ALA A 1 143 ? -2.158 4.924 1.825 1.00 96.88 143 ALA A N 1
ATOM 1076 C CA . ALA A 1 143 ? -2.355 6.294 1.362 1.00 96.88 143 ALA A CA 1
ATOM 1077 C C . ALA A 1 143 ? -1.165 6.818 0.547 1.00 96.88 143 ALA A C 1
ATOM 1079 O O . ALA A 1 143 ? -1.349 7.577 -0.397 1.00 96.88 143 ALA A O 1
ATOM 1080 N N . ALA A 1 144 ? 0.060 6.399 0.865 1.00 95.94 144 ALA A N 1
ATOM 1081 C CA . ALA A 1 144 ? 1.250 6.816 0.132 1.00 95.94 144 ALA A CA 1
ATOM 1082 C C . ALA A 1 144 ? 1.419 6.089 -1.212 1.00 95.94 144 ALA A C 1
ATOM 1084 O O . ALA A 1 144 ? 2.086 6.614 -2.101 1.00 95.94 144 ALA A O 1
ATOM 1085 N N . VAL A 1 145 ? 0.819 4.902 -1.369 1.00 95.94 145 VAL A N 1
ATOM 1086 C CA . VAL A 1 145 ? 0.752 4.177 -2.652 1.00 95.94 145 VAL A CA 1
ATOM 1087 C C . VAL A 1 145 ? -0.305 4.782 -3.582 1.00 95.94 145 VAL A C 1
ATOM 1089 O O . VAL A 1 145 ? -0.144 4.742 -4.797 1.00 95.94 145 VAL A O 1
ATOM 1092 N N . GLY A 1 146 ? -1.394 5.319 -3.027 1.00 92.31 146 GLY A N 1
ATOM 1093 C CA . GLY A 1 146 ? -2.528 5.832 -3.801 1.00 92.31 146 GLY A CA 1
ATOM 1094 C C . GLY A 1 146 ? -2.464 7.310 -4.210 1.00 92.31 146 GLY A C 1
ATOM 1095 O O . GLY A 1 146 ? -3.427 7.787 -4.809 1.00 92.31 146 GLY A O 1
ATOM 1096 N N . ARG A 1 147 ? -1.388 8.032 -3.874 1.00 86.12 147 ARG A N 1
ATOM 1097 C CA . ARG A 1 147 ? -1.147 9.428 -4.290 1.00 86.12 147 ARG A CA 1
ATOM 1098 C C . ARG A 1 147 ? -0.377 9.496 -5.601 1.00 86.12 147 ARG A C 1
ATOM 1100 O O . ARG A 1 147 ? -0.713 10.390 -6.405 1.00 86.12 147 ARG A O 1
#

pLDDT: mean 93.28, std 7.85, range [39.72, 98.25]

Sequence (147 aa):
MPESRKIGMVAALEREIRPLIASYKHVKRSYQDRTYSFFESDRVAAVCGGIGPEAARRATEAMIAIYKPEMVVSAGFAGGLDYTLHIGDVFCPELVIDASDGSRIEARGRSGQLVTFGSIAGSQQKAKLANAYQAQAVDMEAAAVGR

Radius of gyration: 15.59 Å; chains: 1; bounding box: 36×34×53 Å